Protein AF-A0A928KHP8-F1 (afdb_monomer_lite)

Sequence (93 aa):
MTELYNIFDAFFNALPEIENKMDAVAKKNGLDSSSALLLISIYGYPENKISANENSVKQLCGKGLAEYTEKGLIVTSRGAILAKSLELALKKL

pLDDT: mean 80.53, std 11.44, range [45.06, 94.31]

Structure (mmCIF, N/CA/C/O backbone):
data_AF-A0A928KHP8-F1
#
_entry.id   AF-A0A928KHP8-F1
#
loop_
_atom_site.group_PDB
_atom_site.id
_atom_site.type_symbol
_atom_site.label_atom_id
_atom_site.label_alt_id
_atom_site.label_comp_id
_atom_site.label_asym_id
_atom_site.label_entity_id
_atom_site.label_seq_id
_atom_site.pdbx_PDB_ins_code
_atom_site.Cartn_x
_atom_site.Cartn_y
_atom_site.Cartn_z
_atom_site.occupancy
_atom_site.B_iso_or_equiv
_atom_site.auth_seq_id
_atom_site.auth_comp_id
_atom_site.auth_asym_id
_atom_site.auth_atom_id
_atom_site.pdbx_PDB_model_num
ATOM 1 N N . MET A 1 1 ? 5.306 -26.903 -23.481 1.00 52.47 1 MET A N 1
ATOM 2 C CA . MET A 1 1 ? 6.151 -26.776 -22.267 1.00 52.47 1 MET A CA 1
ATOM 3 C C . MET A 1 1 ? 6.918 -25.450 -22.226 1.00 52.47 1 MET A C 1
ATOM 5 O O . MET A 1 1 ? 7.129 -24.942 -21.141 1.00 52.47 1 MET A O 1
ATOM 9 N N . THR A 1 2 ? 7.271 -24.856 -23.372 1.00 59.62 2 THR A N 1
ATOM 10 C CA . THR A 1 2 ? 8.060 -23.612 -23.505 1.00 59.62 2 THR A CA 1
ATOM 11 C C . THR A 1 2 ? 7.285 -22.309 -23.257 1.00 59.62 2 THR A C 1
ATOM 13 O O . THR A 1 2 ? 7.861 -21.341 -22.781 1.00 59.62 2 THR A O 1
ATOM 16 N N . GLU A 1 3 ? 5.977 -22.265 -23.521 1.00 54.19 3 GLU A N 1
ATOM 17 C CA . GLU A 1 3 ? 5.181 -21.033 -23.359 1.00 54.19 3 GLU A CA 1
ATOM 18 C C . GLU A 1 3 ? 4.991 -20.613 -21.900 1.00 54.19 3 GLU A C 1
ATOM 20 O O . GLU A 1 3 ? 5.014 -19.425 -21.599 1.00 54.19 3 GLU A O 1
ATOM 25 N N . LEU A 1 4 ? 4.854 -21.577 -20.982 1.00 45.06 4 LEU A N 1
ATOM 26 C CA . LEU A 1 4 ? 4.687 -21.277 -19.560 1.00 45.06 4 LEU A CA 1
ATOM 27 C C . LEU A 1 4 ? 5.940 -20.582 -19.008 1.00 45.06 4 LEU A C 1
ATOM 29 O O . LEU A 1 4 ? 5.830 -19.538 -18.378 1.00 45.06 4 LEU A O 1
ATOM 33 N N . TYR A 1 5 ? 7.127 -21.120 -19.309 1.00 54.28 5 TYR A N 1
ATOM 34 C CA . TYR A 1 5 ? 8.403 -20.525 -18.904 1.00 54.28 5 TYR A CA 1
ATOM 35 C C . TYR A 1 5 ? 8.614 -19.137 -19.510 1.00 54.28 5 TYR A C 1
ATOM 37 O O . TYR A 1 5 ? 9.046 -18.244 -18.798 1.00 54.28 5 TYR A O 1
ATOM 45 N N . ASN A 1 6 ? 8.205 -18.912 -20.760 1.00 58.94 6 ASN A N 1
ATOM 46 C CA . ASN A 1 6 ? 8.296 -17.587 -21.378 1.00 58.94 6 ASN A CA 1
ATOM 47 C C . ASN A 1 6 ? 7.385 -16.547 -20.698 1.00 58.94 6 ASN A C 1
ATOM 49 O O . ASN A 1 6 ? 7.755 -15.378 -20.612 1.00 58.94 6 ASN A O 1
ATOM 53 N N . ILE A 1 7 ? 6.213 -16.954 -20.192 1.00 63.09 7 ILE A N 1
ATOM 54 C CA . ILE A 1 7 ? 5.326 -16.073 -19.412 1.00 63.09 7 ILE A CA 1
ATOM 55 C C . ILE A 1 7 ? 5.935 -15.781 -18.033 1.00 63.09 7 ILE A C 1
ATOM 57 O O . ILE A 1 7 ? 5.907 -14.632 -17.591 1.00 63.09 7 ILE A O 1
ATOM 61 N N . PHE A 1 8 ? 6.521 -16.785 -17.371 1.00 61.22 8 PHE A N 1
ATOM 62 C CA . PHE A 1 8 ? 7.225 -16.577 -16.103 1.00 61.22 8 PHE A CA 1
ATOM 63 C C . PHE A 1 8 ? 8.455 -15.679 -16.276 1.00 61.22 8 PHE A C 1
ATOM 65 O O . PHE A 1 8 ? 8.611 -14.736 -15.508 1.00 61.22 8 PHE A O 1
ATOM 72 N N . ASP A 1 9 ? 9.271 -15.894 -17.305 1.00 67.62 9 ASP A N 1
ATOM 73 C CA . ASP A 1 9 ? 10.441 -15.063 -17.596 1.00 67.62 9 ASP A CA 1
ATOM 74 C C . ASP A 1 9 ? 10.037 -13.629 -17.941 1.00 67.62 9 ASP A C 1
ATOM 76 O O . ASP A 1 9 ? 10.642 -12.685 -17.443 1.00 67.62 9 ASP A O 1
ATOM 80 N N . ALA A 1 10 ? 8.982 -13.425 -18.736 1.00 65.31 10 ALA A N 1
ATOM 81 C CA . ALA A 1 10 ? 8.462 -12.085 -19.005 1.00 65.31 10 ALA A CA 1
ATOM 82 C C . ALA A 1 10 ? 7.986 -11.386 -17.718 1.00 65.31 10 ALA A C 1
ATOM 84 O O . ALA A 1 10 ? 8.256 -10.201 -17.525 1.00 65.31 10 ALA A O 1
ATOM 85 N N . PHE A 1 11 ? 7.342 -12.123 -16.807 1.00 63.94 11 PHE A N 1
ATOM 86 C CA . PHE A 1 11 ? 6.918 -11.604 -15.507 1.00 63.94 11 PHE A CA 1
ATOM 87 C C . PHE A 1 11 ? 8.113 -11.254 -14.603 1.00 63.94 11 PHE A C 1
ATOM 89 O O . PHE A 1 11 ? 8.162 -10.154 -14.052 1.00 63.94 11 PHE A O 1
ATOM 96 N N . PHE A 1 12 ? 9.111 -12.137 -14.493 1.00 68.56 12 PHE A N 1
ATOM 97 C CA . PHE A 1 12 ? 10.326 -11.891 -13.706 1.00 68.56 12 PHE A CA 1
ATOM 98 C C . PHE A 1 12 ? 11.214 -10.791 -14.294 1.00 68.56 12 PHE A C 1
ATOM 100 O O . PHE A 1 12 ? 11.847 -10.064 -13.535 1.00 68.56 12 PHE A O 1
ATOM 107 N N . ASN A 1 13 ? 11.216 -10.608 -15.614 1.00 72.94 13 ASN A N 1
ATOM 108 C CA . ASN A 1 13 ? 11.934 -9.514 -16.268 1.00 72.94 13 ASN A CA 1
ATOM 109 C C . ASN A 1 13 ? 11.223 -8.160 -16.107 1.00 72.94 13 ASN A C 1
ATOM 111 O O . ASN A 1 13 ? 11.889 -7.127 -16.074 1.00 72.94 13 ASN A O 1
ATOM 115 N N . ALA A 1 14 ? 9.892 -8.150 -15.972 1.00 70.06 14 ALA A N 1
ATOM 116 C CA . ALA A 1 14 ? 9.113 -6.936 -15.720 1.00 70.06 14 ALA A CA 1
ATOM 117 C C . ALA A 1 14 ? 9.088 -6.530 -14.232 1.00 70.06 14 ALA A C 1
ATOM 119 O O . ALA A 1 14 ? 8.911 -5.350 -13.919 1.00 70.06 14 ALA A O 1
ATOM 120 N N . LEU A 1 15 ? 9.292 -7.483 -13.311 1.00 70.75 15 LEU A N 1
ATOM 121 C CA . LEU A 1 15 ? 9.284 -7.253 -11.860 1.00 70.75 15 LEU A CA 1
ATOM 122 C C . LEU A 1 15 ? 10.228 -6.121 -11.407 1.00 70.75 15 LEU A C 1
ATOM 124 O O . LEU A 1 15 ? 9.761 -5.246 -10.683 1.00 70.75 15 LEU A O 1
ATOM 128 N N . PRO A 1 16 ? 11.494 -6.040 -11.859 1.00 75.44 16 PRO A N 1
ATOM 129 C CA . PRO A 1 16 ? 12.385 -4.943 -11.485 1.00 75.44 16 PRO A CA 1
ATOM 130 C C . PRO A 1 16 ? 11.890 -3.564 -11.938 1.00 75.44 16 PRO A C 1
ATOM 132 O O . PRO A 1 16 ? 12.103 -2.568 -11.248 1.00 75.44 16 PRO A O 1
ATOM 135 N N . GLU A 1 17 ? 11.230 -3.463 -13.096 1.00 75.50 17 GLU A N 1
ATOM 136 C CA . GLU A 1 17 ? 10.684 -2.186 -13.573 1.00 75.50 17 GLU A CA 1
ATOM 137 C C . GLU A 1 17 ? 9.448 -1.770 -12.759 1.00 75.50 17 GLU A C 1
ATOM 139 O O . GLU A 1 17 ? 9.309 -0.601 -12.379 1.00 75.50 17 GLU A O 1
ATOM 144 N N . ILE A 1 18 ? 8.597 -2.748 -12.434 1.00 73.38 18 ILE A N 1
ATOM 145 C CA . ILE A 1 18 ? 7.455 -2.610 -11.523 1.00 73.38 18 ILE A CA 1
ATOM 146 C C . ILE A 1 18 ? 7.927 -2.136 -10.142 1.00 73.38 18 ILE A C 1
ATOM 148 O O . ILE A 1 18 ? 7.422 -1.134 -9.627 1.00 73.38 18 ILE A O 1
ATOM 152 N N . GLU A 1 19 ? 8.928 -2.807 -9.570 1.00 73.81 19 GLU A N 1
ATOM 153 C CA . GLU A 1 19 ? 9.514 -2.469 -8.274 1.00 73.81 19 GLU A CA 1
ATOM 154 C C . GLU A 1 19 ? 10.134 -1.073 -8.293 1.00 73.81 19 GLU A C 1
ATOM 156 O O . GLU A 1 19 ? 9.828 -0.276 -7.415 1.00 73.81 19 GLU A O 1
ATOM 161 N N . ASN A 1 20 ? 10.912 -0.713 -9.317 1.00 78.94 20 ASN A N 1
ATOM 162 C CA . ASN A 1 20 ? 11.541 0.609 -9.402 1.00 78.94 20 ASN A CA 1
ATOM 163 C C . ASN A 1 20 ? 10.521 1.758 -9.458 1.00 78.94 20 ASN A C 1
ATOM 165 O O . ASN A 1 20 ? 10.682 2.771 -8.766 1.00 78.94 20 ASN A O 1
ATOM 169 N N . LYS A 1 21 ? 9.456 1.627 -10.263 1.00 75.06 21 LYS A N 1
ATOM 170 C CA . LYS A 1 21 ? 8.416 2.668 -10.351 1.00 75.06 21 LYS A CA 1
ATOM 171 C C . LYS A 1 21 ? 7.595 2.750 -9.066 1.00 75.06 21 LYS A C 1
ATOM 173 O O . LYS A 1 21 ? 7.280 3.853 -8.612 1.00 75.06 21 LYS A O 1
ATOM 178 N N . MET A 1 22 ? 7.283 1.608 -8.457 1.00 77.69 22 MET A N 1
ATOM 179 C CA . MET A 1 22 ? 6.581 1.559 -7.178 1.00 77.69 22 MET A CA 1
ATOM 180 C C . MET A 1 22 ? 7.433 2.148 -6.047 1.00 77.69 22 MET A C 1
ATOM 182 O O . MET A 1 22 ? 6.930 2.968 -5.281 1.00 77.69 22 MET A O 1
ATOM 186 N N . ASP A 1 23 ? 8.718 1.804 -5.977 1.00 80.94 23 ASP A N 1
ATOM 187 C CA . ASP A 1 23 ? 9.649 2.253 -4.943 1.00 80.94 23 ASP A CA 1
ATOM 188 C C . ASP A 1 23 ? 9.886 3.769 -5.022 1.00 80.94 23 ASP A C 1
ATOM 190 O O . ASP A 1 23 ? 9.926 4.445 -3.995 1.00 80.94 23 ASP A O 1
ATOM 194 N N . ALA A 1 24 ? 9.919 4.351 -6.227 1.00 79.62 24 ALA A N 1
ATOM 195 C CA . ALA A 1 24 ? 9.990 5.803 -6.406 1.00 79.62 24 ALA A CA 1
ATOM 196 C C . ALA A 1 24 ? 8.776 6.536 -5.795 1.00 79.62 24 ALA A C 1
ATOM 198 O O . ALA A 1 24 ? 8.928 7.560 -5.118 1.00 79.62 24 ALA A O 1
ATOM 199 N N . VAL A 1 25 ? 7.563 6.012 -5.998 1.00 76.62 25 VAL A N 1
ATOM 200 C CA . VAL A 1 25 ? 6.329 6.591 -5.437 1.00 76.62 25 VAL A CA 1
ATOM 201 C C . VAL A 1 25 ? 6.213 6.295 -3.936 1.00 76.62 25 VAL A C 1
ATOM 203 O O . VAL A 1 25 ? 5.809 7.175 -3.168 1.00 76.62 25 VAL A O 1
ATOM 206 N N . ALA A 1 26 ? 6.612 5.099 -3.500 1.00 81.88 26 ALA A N 1
ATOM 207 C CA . ALA A 1 26 ? 6.619 4.677 -2.102 1.00 81.88 26 ALA A CA 1
ATOM 208 C C . ALA A 1 26 ? 7.581 5.532 -1.265 1.00 81.88 26 ALA A C 1
ATOM 210 O O . ALA A 1 26 ? 7.150 6.164 -0.295 1.00 81.88 26 ALA A O 1
ATOM 211 N N . LYS A 1 27 ? 8.842 5.672 -1.699 1.00 84.31 27 LYS A N 1
ATOM 212 C CA . LYS A 1 27 ? 9.868 6.486 -1.027 1.00 84.31 27 LYS A CA 1
ATOM 213 C C . LYS A 1 27 ? 9.469 7.948 -0.903 1.00 84.31 27 LYS A C 1
ATOM 215 O O . LYS A 1 27 ? 9.670 8.540 0.155 1.00 84.31 27 LYS A O 1
ATOM 220 N N . LYS A 1 28 ? 8.825 8.524 -1.925 1.00 84.19 28 LYS A N 1
ATOM 221 C CA . LYS A 1 28 ? 8.297 9.900 -1.858 1.00 84.19 28 LYS A CA 1
ATOM 222 C C . LYS A 1 28 ? 7.261 10.085 -0.738 1.00 84.19 28 LYS A C 1
ATOM 224 O O . LYS A 1 28 ? 7.123 11.181 -0.206 1.00 84.19 28 LYS A O 1
ATOM 229 N N . ASN A 1 29 ? 6.564 9.015 -0.357 1.00 79.75 29 ASN A N 1
ATOM 230 C CA . ASN A 1 29 ? 5.604 8.986 0.750 1.00 79.75 29 ASN A CA 1
ATOM 231 C C . ASN A 1 29 ? 6.199 8.361 2.037 1.00 79.75 29 ASN A C 1
ATOM 233 O O . ASN A 1 29 ? 5.506 8.153 3.042 1.00 79.75 29 ASN A O 1
ATOM 237 N N . GLY A 1 30 ? 7.509 8.094 2.030 1.00 84.62 30 GLY A N 1
ATOM 238 C CA . GLY A 1 30 ? 8.264 7.478 3.116 1.00 84.62 30 GLY A CA 1
ATOM 239 C C . GLY A 1 30 ? 7.829 6.049 3.434 1.00 84.62 30 GLY A C 1
ATOM 240 O O . GLY A 1 30 ? 7.881 5.677 4.603 1.00 84.62 30 GLY A O 1
ATOM 241 N N . LEU A 1 31 ? 7.327 5.311 2.444 1.00 86.94 31 LEU A N 1
ATOM 242 C CA . LEU A 1 31 ? 7.024 3.885 2.538 1.00 86.94 31 LEU A CA 1
ATOM 243 C C . LEU A 1 31 ? 8.160 3.064 1.933 1.00 86.94 31 LEU A C 1
ATOM 245 O O . LEU A 1 31 ? 8.757 3.472 0.936 1.00 86.94 31 LEU A O 1
ATOM 249 N N . ASP A 1 32 ? 8.408 1.895 2.514 1.00 86.94 32 ASP A N 1
ATOM 250 C CA . ASP A 1 32 ? 9.161 0.845 1.831 1.00 86.94 32 ASP A CA 1
ATOM 251 C C . ASP A 1 32 ? 8.276 0.096 0.821 1.00 86.94 32 ASP A C 1
ATOM 253 O O . ASP A 1 32 ? 7.042 0.156 0.864 1.00 86.94 32 ASP A O 1
ATOM 257 N N . SER A 1 33 ? 8.922 -0.609 -0.109 1.00 82.12 33 SER A N 1
ATOM 258 C CA . SER A 1 33 ? 8.248 -1.362 -1.172 1.00 82.12 33 SER A CA 1
ATOM 259 C C . SER A 1 33 ? 7.240 -2.387 -0.630 1.00 82.12 33 SER A C 1
ATOM 261 O O . SER A 1 33 ? 6.129 -2.488 -1.148 1.00 82.12 33 SER A O 1
ATOM 263 N N . SER A 1 34 ? 7.566 -3.085 0.463 1.00 84.75 34 SER A N 1
ATOM 264 C CA . SER A 1 34 ? 6.671 -4.066 1.098 1.00 84.75 34 SER A CA 1
ATOM 265 C C . SER A 1 34 ? 5.396 -3.422 1.646 1.00 84.75 34 SER A C 1
ATOM 267 O O . SER A 1 34 ? 4.300 -3.961 1.495 1.00 84.75 34 SER A O 1
ATOM 269 N N . SER A 1 35 ? 5.518 -2.244 2.251 1.00 89.25 35 SER A N 1
ATOM 270 C CA . SER A 1 35 ? 4.387 -1.493 2.795 1.00 89.25 35 SER A CA 1
ATOM 271 C C . SER A 1 35 ? 3.536 -0.867 1.694 1.00 89.25 35 SER A C 1
ATOM 273 O O . SER A 1 35 ? 2.312 -0.829 1.818 1.00 89.25 35 SER A O 1
ATOM 275 N N . ALA A 1 36 ? 4.148 -0.439 0.587 1.00 88.06 36 ALA A N 1
ATOM 276 C CA . ALA A 1 36 ? 3.421 0.006 -0.598 1.00 88.06 36 ALA A CA 1
ATOM 277 C C . ALA A 1 36 ? 2.617 -1.137 -1.247 1.00 88.06 36 ALA A C 1
ATOM 279 O O . ALA A 1 36 ? 1.437 -0.950 -1.549 1.00 88.06 36 ALA A O 1
ATOM 280 N N . LEU A 1 37 ? 3.206 -2.331 -1.383 1.00 85.81 37 LEU A N 1
ATOM 281 C CA . LEU A 1 37 ? 2.504 -3.529 -1.866 1.00 85.81 37 LEU A CA 1
ATOM 282 C C . LEU A 1 37 ? 1.355 -3.925 -0.948 1.00 85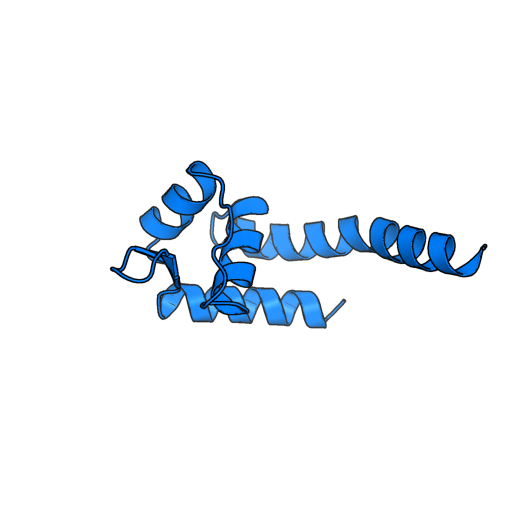.81 37 LEU A C 1
ATOM 284 O O . LEU A 1 37 ? 0.255 -4.218 -1.422 1.00 85.81 37 LEU A O 1
ATOM 288 N N . LEU A 1 38 ? 1.588 -3.905 0.365 1.00 88.31 38 LEU A N 1
ATOM 289 C CA . LEU A 1 38 ? 0.556 -4.200 1.349 1.00 88.31 38 LEU A CA 1
ATOM 290 C C . LEU A 1 38 ? -0.614 -3.212 1.235 1.00 88.31 38 LEU A C 1
ATOM 292 O O . LEU A 1 38 ? -1.769 -3.631 1.224 1.00 88.31 38 LEU A O 1
ATOM 296 N N . LEU A 1 39 ? -0.324 -1.917 1.079 1.00 89.69 39 LEU A N 1
ATOM 297 C CA . LEU A 1 39 ? -1.339 -0.880 0.904 1.00 89.69 39 LEU A CA 1
ATOM 298 C C . LEU A 1 39 ? -2.197 -1.113 -0.350 1.00 89.69 39 LEU A C 1
ATOM 300 O O . LEU A 1 39 ? -3.421 -1.031 -0.268 1.00 89.69 39 LEU A O 1
ATOM 304 N N . ILE A 1 40 ? -1.575 -1.436 -1.489 1.00 88.88 40 ILE A N 1
ATOM 305 C CA . ILE A 1 40 ? -2.292 -1.767 -2.734 1.00 88.88 40 ILE A CA 1
ATOM 306 C C . ILE A 1 40 ? -3.124 -3.041 -2.551 1.00 88.88 40 ILE A C 1
ATOM 308 O O . ILE A 1 40 ? -4.263 -3.101 -3.006 1.00 88.88 40 ILE A O 1
ATOM 312 N N . SER A 1 41 ? -2.578 -4.041 -1.859 1.00 87.38 41 SER A N 1
ATOM 313 C CA . SER A 1 41 ? -3.239 -5.332 -1.653 1.00 87.38 41 SER A CA 1
ATOM 314 C C . SER A 1 41 ? -4.516 -5.188 -0.827 1.00 87.38 41 SER A C 1
ATOM 316 O O . SER A 1 41 ? -5.560 -5.689 -1.237 1.00 87.38 41 SER A O 1
ATOM 318 N N . ILE A 1 42 ? -4.467 -4.462 0.296 1.00 89.06 42 ILE A N 1
ATOM 319 C CA . ILE A 1 42 ? -5.649 -4.241 1.148 1.00 89.06 42 ILE A CA 1
ATOM 320 C C . ILE A 1 42 ? -6.657 -3.331 0.433 1.00 89.06 42 ILE A C 1
ATOM 322 O O . ILE A 1 42 ? -7.862 -3.527 0.557 1.00 89.06 42 ILE A O 1
ATOM 326 N N . TYR A 1 43 ? -6.180 -2.355 -0.347 1.00 89.69 43 TYR A N 1
ATOM 327 C CA . TYR A 1 43 ? -7.047 -1.479 -1.136 1.00 89.69 43 TYR A CA 1
ATOM 328 C C . TYR A 1 43 ? -7.804 -2.236 -2.239 1.00 89.69 43 TYR A C 1
ATOM 330 O O . TYR A 1 43 ? -9.002 -2.024 -2.412 1.00 89.69 43 TYR A O 1
ATOM 338 N N . GLY A 1 44 ? -7.118 -3.115 -2.975 1.00 85.81 44 GLY A N 1
ATOM 339 C CA . GLY A 1 44 ? -7.708 -3.892 -4.069 1.00 85.81 44 GLY A CA 1
ATOM 340 C C . GLY A 1 44 ? -8.537 -5.091 -3.603 1.00 85.81 44 GLY A C 1
ATOM 341 O O . GLY A 1 44 ? -9.474 -5.485 -4.293 1.00 85.81 44 GLY A O 1
ATOM 342 N N . TYR A 1 45 ? -8.216 -5.653 -2.433 1.00 85.06 45 TYR A N 1
ATOM 343 C CA . TYR A 1 45 ? -8.850 -6.859 -1.895 1.00 85.06 45 TYR A CA 1
ATOM 344 C C . TYR A 1 45 ? -9.164 -6.718 -0.394 1.00 85.06 45 TYR A C 1
ATOM 346 O O . TYR A 1 45 ? -8.588 -7.435 0.428 1.00 85.06 45 TYR A O 1
ATOM 354 N N . PRO A 1 46 ? -10.091 -5.824 -0.009 1.00 78.19 46 PRO A N 1
ATOM 355 C CA . PRO A 1 46 ? -10.361 -5.495 1.395 1.00 78.19 46 PRO A CA 1
ATOM 356 C C . PRO A 1 46 ? -10.958 -6.651 2.211 1.00 78.19 46 PRO A C 1
ATOM 358 O O . PRO A 1 46 ? -10.886 -6.636 3.435 1.00 78.19 46 PRO A O 1
ATOM 361 N N . GLU A 1 47 ? -11.541 -7.658 1.555 1.00 75.12 47 GLU A N 1
ATOM 362 C CA . GLU A 1 47 ? -12.110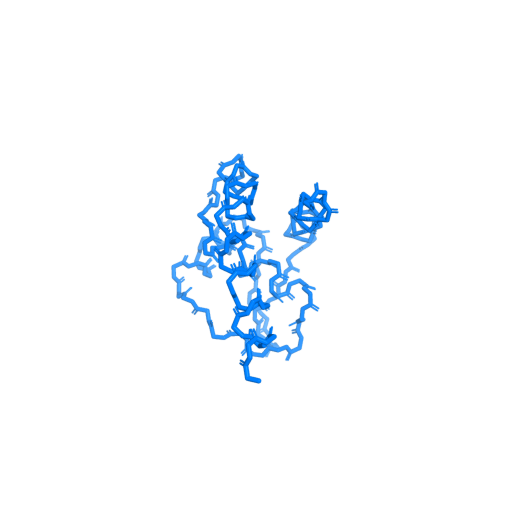 -8.839 2.222 1.00 75.12 47 GLU A CA 1
ATOM 363 C C . GLU A 1 47 ? -11.088 -9.969 2.428 1.00 75.12 47 GLU A C 1
ATOM 365 O O . GLU A 1 47 ? -11.346 -10.925 3.164 1.00 75.12 47 GLU A O 1
ATOM 370 N N . ASN A 1 48 ? -9.906 -9.865 1.813 1.00 75.12 48 ASN A N 1
ATOM 371 C CA . ASN A 1 48 ? -8.881 -10.887 1.939 1.00 75.12 48 ASN A CA 1
ATOM 372 C C . ASN A 1 48 ? -8.088 -10.695 3.233 1.00 75.12 48 ASN A C 1
ATOM 374 O O . ASN A 1 48 ? -7.526 -9.633 3.501 1.00 75.12 48 ASN A O 1
ATOM 378 N N . LYS A 1 49 ? -7.956 -11.777 4.010 1.00 70.00 49 LYS A N 1
ATOM 379 C CA . LYS A 1 49 ? -6.995 -11.844 5.116 1.00 70.00 49 LYS A CA 1
ATOM 380 C C . LYS A 1 49 ? -5.582 -11.901 4.543 1.00 70.00 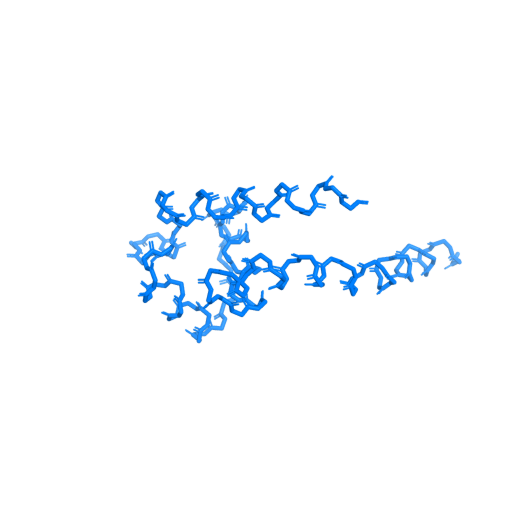49 LYS A C 1
ATOM 382 O O . LYS A 1 49 ? -5.035 -12.977 4.309 1.00 70.00 49 LYS A O 1
ATOM 387 N N . ILE A 1 50 ? -5.007 -10.734 4.284 1.00 71.44 50 ILE A N 1
ATOM 388 C CA . ILE A 1 50 ? -3.639 -10.616 3.785 1.00 71.44 50 ILE A CA 1
ATOM 389 C C . ILE A 1 50 ? -2.687 -10.905 4.946 1.00 71.44 50 ILE A C 1
ATOM 391 O O . ILE A 1 50 ? -2.695 -10.206 5.960 1.00 71.44 50 ILE A O 1
ATOM 395 N N . SER A 1 51 ? -1.865 -11.947 4.801 1.00 69.81 51 SER A N 1
ATOM 396 C CA . SER A 1 51 ? -0.735 -12.172 5.701 1.00 69.81 51 SER A CA 1
ATOM 397 C C . SER A 1 51 ? 0.267 -11.042 5.484 1.00 69.81 51 SER A C 1
ATOM 399 O O . SER A 1 51 ? 0.874 -10.929 4.420 1.00 69.81 51 SER A O 1
ATOM 401 N N . ALA A 1 52 ? 0.369 -10.156 6.467 1.00 74.75 52 ALA A N 1
ATOM 402 C CA . ALA A 1 52 ? 1.161 -8.945 6.383 1.00 74.75 52 ALA A CA 1
ATOM 403 C C . ALA A 1 52 ? 2.273 -8.971 7.428 1.00 74.75 52 ALA A C 1
ATOM 405 O O . ALA A 1 52 ? 2.045 -9.327 8.584 1.00 74.75 52 ALA A O 1
ATOM 406 N N . ASN A 1 53 ? 3.473 -8.551 7.032 1.00 83.38 53 ASN A N 1
ATOM 407 C CA . ASN A 1 53 ? 4.560 -8.326 7.977 1.00 83.38 53 ASN A CA 1
ATOM 408 C C . ASN A 1 53 ? 4.151 -7.222 8.970 1.00 83.38 53 ASN A C 1
ATOM 410 O O . ASN A 1 53 ? 3.730 -6.139 8.552 1.00 83.38 53 ASN A O 1
ATOM 414 N N . GLU A 1 54 ? 4.319 -7.469 10.273 1.00 87.25 54 GLU A N 1
ATOM 415 C CA . GLU A 1 54 ? 4.015 -6.496 11.327 1.00 87.25 54 GLU A CA 1
ATOM 416 C C 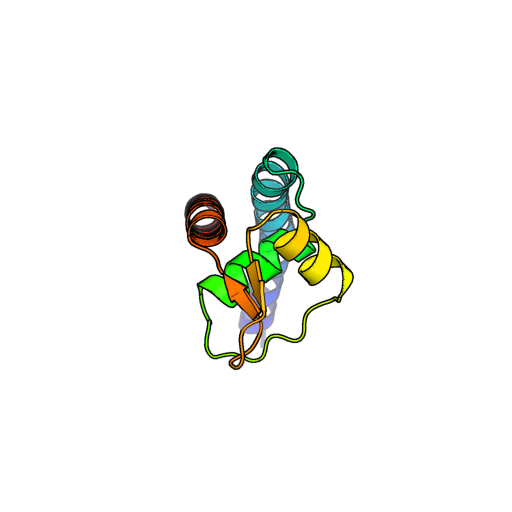. GLU A 1 54 ? 4.679 -5.135 11.101 1.00 87.25 54 GLU A C 1
ATOM 418 O O . GLU A 1 54 ? 4.080 -4.108 11.416 1.00 87.25 54 GLU A O 1
ATOM 423 N N . ASN A 1 55 ? 5.896 -5.107 10.550 1.00 89.12 55 ASN A N 1
ATOM 424 C CA . ASN A 1 55 ? 6.612 -3.861 10.280 1.00 89.12 55 ASN A CA 1
ATOM 425 C C . ASN A 1 55 ? 5.884 -3.009 9.237 1.00 89.12 55 ASN A C 1
ATOM 427 O O . ASN A 1 55 ? 5.731 -1.802 9.428 1.00 89.12 55 ASN A O 1
ATOM 431 N N . SER A 1 56 ? 5.370 -3.640 8.180 1.00 89.88 56 SER A N 1
ATOM 432 C CA . SER A 1 56 ? 4.609 -2.950 7.141 1.00 89.88 56 SER A CA 1
ATOM 433 C C . SER A 1 56 ? 3.269 -2.452 7.667 1.00 89.88 56 SER A C 1
ATOM 435 O O . SER A 1 56 ? 2.888 -1.312 7.411 1.00 89.88 56 SER A O 1
ATOM 437 N N . VAL A 1 57 ? 2.586 -3.253 8.490 1.00 90.31 57 VAL A N 1
ATOM 438 C CA . VAL A 1 57 ? 1.345 -2.811 9.138 1.00 90.31 57 VAL A CA 1
ATOM 439 C C . VAL A 1 57 ? 1.601 -1.626 10.071 1.00 90.31 57 VAL A C 1
ATOM 441 O O . VAL A 1 57 ? 0.903 -0.617 9.989 1.00 90.31 57 VAL A O 1
ATOM 444 N N . LYS A 1 58 ? 2.634 -1.703 10.921 1.00 91.75 58 LYS A N 1
ATOM 445 C CA . LYS A 1 58 ? 3.030 -0.607 11.820 1.00 91.75 58 LYS A CA 1
ATOM 446 C C . LYS A 1 58 ? 3.364 0.662 11.038 1.00 91.75 58 LYS A C 1
ATOM 448 O O . LYS A 1 58 ? 2.949 1.743 11.450 1.00 91.75 58 LYS A O 1
ATOM 453 N N . GLN A 1 59 ? 4.055 0.550 9.903 1.00 92.50 59 GLN A N 1
ATOM 454 C CA . GLN A 1 59 ? 4.389 1.699 9.061 1.00 92.50 59 GLN A CA 1
ATOM 455 C C . GLN A 1 59 ? 3.139 2.333 8.426 1.00 92.50 59 GLN A C 1
ATOM 457 O O . GLN A 1 59 ? 3.008 3.560 8.441 1.00 92.50 59 GLN A O 1
ATOM 462 N N . LEU A 1 60 ? 2.202 1.526 7.913 1.00 92.94 60 LEU A N 1
ATOM 463 C CA . LEU A 1 60 ? 0.951 2.022 7.329 1.00 92.94 60 LEU A CA 1
ATOM 464 C C . LEU A 1 60 ? 0.049 2.686 8.375 1.00 92.94 60 LEU A C 1
ATOM 466 O O . LEU A 1 60 ? -0.430 3.801 8.147 1.00 92.94 60 LEU A O 1
ATOM 470 N N . CYS A 1 61 ? -0.129 2.050 9.534 1.00 92.44 61 CYS A N 1
ATOM 471 C CA . CYS A 1 61 ? -0.910 2.606 10.638 1.00 92.44 61 CYS A CA 1
ATOM 472 C C . CYS A 1 61 ? -0.255 3.864 11.218 1.00 92.44 61 CYS A C 1
ATOM 474 O O . CYS A 1 61 ? -0.922 4.880 11.400 1.00 92.44 61 CYS A O 1
ATOM 476 N N . GLY A 1 62 ? 1.067 3.852 11.420 1.00 93.00 62 GLY A N 1
ATOM 477 C CA . GLY A 1 62 ? 1.820 5.007 11.921 1.00 93.00 62 GLY A CA 1
ATOM 478 C C . GLY A 1 62 ? 1.760 6.231 11.001 1.00 93.00 62 GLY A C 1
ATOM 479 O O . GLY A 1 62 ? 1.929 7.359 11.457 1.00 93.00 62 GLY A O 1
ATOM 480 N N . LYS A 1 63 ? 1.472 6.033 9.709 1.00 91.81 63 LYS A N 1
ATOM 481 C CA . LYS A 1 63 ? 1.265 7.111 8.727 1.00 91.81 63 LYS A CA 1
ATOM 482 C C . LYS A 1 63 ? -0.207 7.475 8.510 1.00 91.81 63 LYS A C 1
ATOM 484 O O . LYS A 1 63 ? -0.494 8.347 7.685 1.00 91.81 63 LYS A O 1
ATOM 489 N N . GLY A 1 64 ? -1.132 6.822 9.214 1.00 93.31 64 GLY A N 1
ATOM 490 C CA . GLY A 1 64 ? -2.574 7.003 9.036 1.00 93.31 64 GLY A CA 1
ATO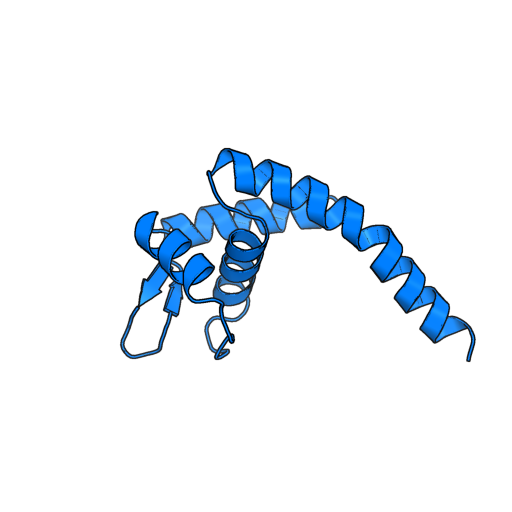M 491 C C . GLY A 1 64 ? -3.068 6.578 7.651 1.00 93.31 64 GLY A C 1
ATOM 492 O O . GLY A 1 64 ? -4.020 7.162 7.135 1.00 93.31 64 GLY A O 1
ATOM 493 N N . LEU A 1 65 ? -2.389 5.620 7.012 1.00 93.81 65 LEU A N 1
ATOM 494 C CA . LEU A 1 65 ? -2.757 5.069 5.701 1.00 93.81 65 LEU A CA 1
ATOM 495 C C . LEU A 1 65 ? -3.624 3.812 5.835 1.00 93.81 65 LEU A C 1
ATOM 497 O O . LEU A 1 65 ? -4.409 3.509 4.942 1.00 93.81 65 LEU A O 1
ATOM 501 N N . ALA A 1 66 ? -3.505 3.105 6.953 1.00 93.00 66 ALA A N 1
ATOM 502 C CA . ALA A 1 66 ? -4.353 1.979 7.308 1.00 93.00 66 ALA A CA 1
ATOM 503 C C . ALA A 1 66 ? -4.738 2.062 8.788 1.00 93.00 66 ALA A C 1
ATOM 505 O O . ALA A 1 66 ? -4.086 2.763 9.562 1.00 93.00 66 ALA A O 1
ATOM 506 N N . GLU A 1 67 ? -5.787 1.350 9.175 1.00 93.00 67 GLU A N 1
ATOM 507 C CA . GLU A 1 67 ? -6.221 1.232 10.563 1.00 93.00 67 GLU A CA 1
ATOM 508 C C . GLU A 1 67 ? -6.828 -0.145 10.833 1.00 93.00 67 GLU A C 1
ATOM 510 O O . GLU A 1 67 ? -7.344 -0.807 9.931 1.00 93.00 67 GLU A O 1
ATOM 515 N N . TYR A 1 68 ? -6.743 -0.595 12.083 1.00 89.44 68 TYR A N 1
ATOM 516 C CA . TYR A 1 68 ? -7.382 -1.835 12.503 1.00 89.44 68 TYR A CA 1
ATOM 517 C C . TYR A 1 68 ? -8.831 -1.580 12.902 1.00 89.44 68 TYR A C 1
ATOM 519 O O . TYR A 1 68 ? -9.121 -0.715 13.724 1.00 89.44 68 TYR A O 1
ATOM 527 N N . THR A 1 69 ? -9.723 -2.400 12.357 1.00 85.62 69 THR A N 1
ATOM 528 C CA . THR A 1 69 ? -11.129 -2.489 12.755 1.00 85.62 69 THR A CA 1
ATOM 529 C C . THR A 1 69 ? -11.456 -3.902 13.217 1.00 85.62 69 THR A C 1
ATOM 531 O O . THR A 1 69 ? -10.648 -4.821 13.078 1.00 85.62 69 THR A O 1
ATOM 534 N N . GLU A 1 70 ? -12.682 -4.109 13.696 1.00 83.75 70 GLU A N 1
ATOM 535 C CA . GLU A 1 70 ? -13.209 -5.437 14.037 1.00 83.75 70 GLU A CA 1
ATOM 536 C C . GLU A 1 70 ? -13.168 -6.427 12.857 1.00 83.75 70 GLU A C 1
ATOM 538 O O . GLU A 1 70 ? -13.136 -7.638 13.060 1.00 83.75 70 GLU A O 1
ATOM 543 N N . LYS A 1 71 ? -13.125 -5.920 11.616 1.00 79.38 71 LYS A N 1
ATOM 544 C CA . LYS A 1 71 ? -13.040 -6.725 10.387 1.00 79.38 71 LYS A CA 1
ATOM 545 C C . LYS A 1 71 ? -11.603 -6.993 9.929 1.00 79.38 71 LYS A C 1
ATOM 547 O O . LYS A 1 71 ? -11.404 -7.733 8.969 1.00 79.38 71 LYS A O 1
ATOM 552 N N . GLY A 1 72 ? -10.610 -6.425 10.612 1.00 84.56 72 GLY A N 1
ATOM 553 C CA . GLY A 1 72 ? -9.199 -6.503 10.248 1.00 84.56 72 GLY A CA 1
ATOM 554 C C . GLY A 1 72 ? -8.623 -5.156 9.818 1.00 84.56 72 GLY A C 1
ATOM 555 O O . 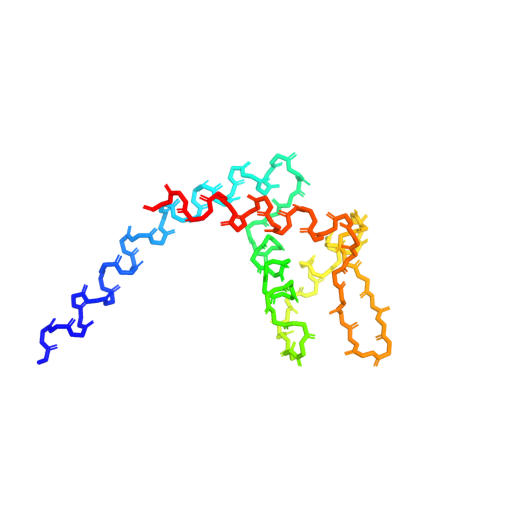GLY A 1 72 ? -9.165 -4.092 10.126 1.00 84.56 72 GLY A O 1
ATOM 556 N N . LEU A 1 73 ? -7.477 -5.215 9.143 1.00 87.88 73 LEU A N 1
ATOM 557 C CA . LEU A 1 73 ? -6.756 -4.043 8.661 1.00 87.88 73 LEU A CA 1
ATOM 558 C C . LEU A 1 73 ? -7.470 -3.465 7.433 1.00 87.88 73 LEU A C 1
ATOM 560 O O . LEU A 1 73 ? -7.611 -4.155 6.427 1.00 87.88 73 LEU A O 1
ATOM 564 N N . ILE A 1 74 ? -7.895 -2.206 7.510 1.00 90.00 74 ILE A N 1
ATOM 565 C CA . ILE A 1 74 ? -8.546 -1.486 6.410 1.00 90.00 74 ILE A CA 1
ATOM 566 C C . ILE A 1 74 ? -7.712 -0.279 5.988 1.00 90.00 74 ILE A C 1
ATOM 568 O O . ILE A 1 74 ? -6.909 0.246 6.759 1.00 90.00 74 ILE A O 1
ATOM 572 N N . VAL A 1 75 ? -7.912 0.180 4.755 1.00 92.56 75 VAL A N 1
ATOM 573 C CA . VAL A 1 75 ? -7.249 1.374 4.222 1.00 92.56 75 VAL A CA 1
ATOM 574 C C . VAL A 1 75 ? -8.058 2.625 4.579 1.00 92.56 75 VAL A C 1
ATOM 576 O O . VAL A 1 75 ? -9.268 2.663 4.366 1.00 92.56 75 VAL A O 1
ATOM 579 N N . THR A 1 76 ? -7.396 3.671 5.078 1.00 94.31 76 THR A N 1
ATOM 580 C CA . THR A 1 76 ? -8.048 4.966 5.349 1.00 94.31 76 THR A CA 1
ATOM 581 C C . THR A 1 76 ? -8.300 5.736 4.049 1.00 94.31 76 THR A C 1
ATOM 583 O O . THR A 1 76 ? -7.701 5.445 3.013 1.00 94.31 76 THR A O 1
ATOM 586 N N . SER A 1 77 ? -9.090 6.814 4.081 1.00 93.50 77 SER A N 1
ATOM 587 C CA . SER A 1 77 ? -9.271 7.690 2.908 1.00 93.50 77 SER A CA 1
ATOM 588 C C . SER A 1 77 ? -7.942 8.206 2.335 1.00 93.50 77 SER A C 1
ATOM 590 O O . SER A 1 77 ? -7.777 8.314 1.120 1.00 93.50 77 SER A O 1
ATOM 592 N N . ARG A 1 78 ? -6.960 8.487 3.201 1.00 92.00 78 ARG A N 1
ATOM 593 C CA . ARG A 1 78 ? -5.621 8.931 2.788 1.00 92.00 78 ARG A CA 1
ATOM 594 C C . ARG A 1 78 ? -4.815 7.790 2.172 1.00 92.00 78 ARG A C 1
ATOM 596 O O . ARG A 1 78 ? -4.159 7.993 1.150 1.00 92.00 78 ARG A O 1
ATOM 603 N N . GLY A 1 79 ? -4.892 6.601 2.766 1.00 93.31 79 GLY A N 1
ATOM 604 C CA . GLY A 1 79 ? -4.303 5.394 2.200 1.00 93.31 79 GLY A CA 1
ATOM 605 C C . GLY A 1 79 ? -4.868 5.062 0.825 1.00 93.31 79 GLY A C 1
ATOM 606 O O . GLY A 1 79 ? -4.101 4.735 -0.071 1.00 93.31 79 GLY A O 1
ATOM 607 N N . ALA A 1 80 ? -6.174 5.240 0.619 1.00 92.81 80 ALA A N 1
ATOM 608 C CA . ALA A 1 80 ? -6.845 4.956 -0.645 1.00 92.81 80 ALA A CA 1
ATOM 609 C C . ALA A 1 80 ? -6.363 5.876 -1.777 1.00 92.81 80 ALA A C 1
ATOM 611 O O . ALA A 1 80 ? -6.136 5.419 -2.896 1.00 92.81 80 ALA A O 1
ATOM 612 N N . ILE A 1 81 ? -6.143 7.165 -1.492 1.00 91.94 81 ILE A N 1
ATOM 613 C CA . ILE A 1 81 ? -5.574 8.114 -2.466 1.00 91.94 81 ILE A CA 1
ATOM 614 C C . ILE A 1 81 ? -4.160 7.685 -2.873 1.00 91.94 81 ILE A C 1
ATOM 616 O O . ILE A 1 81 ? -3.815 7.708 -4.059 1.00 91.94 81 ILE A O 1
ATOM 620 N N . LEU A 1 82 ? -3.340 7.278 -1.901 1.00 90.19 82 LEU A N 1
ATOM 621 C CA . LEU A 1 82 ? -1.983 6.817 -2.171 1.00 90.19 82 LEU A CA 1
ATOM 622 C C . LEU A 1 82 ? -1.977 5.478 -2.921 1.00 90.19 82 LEU A C 1
ATOM 624 O O . LEU A 1 82 ? -1.260 5.352 -3.909 1.00 90.19 82 LEU A O 1
ATOM 628 N N . ALA A 1 83 ? -2.817 4.524 -2.521 1.00 90.00 83 ALA A N 1
ATOM 629 C CA . ALA A 1 83 ? -2.993 3.243 -3.199 1.00 90.00 83 ALA A CA 1
ATOM 630 C C . ALA A 1 83 ? -3.403 3.443 -4.662 1.00 90.00 83 ALA A C 1
ATOM 632 O O . ALA A 1 83 ? -2.790 2.871 -5.555 1.00 90.00 83 ALA A O 1
ATOM 633 N N . LYS A 1 84 ? -4.356 4.344 -4.924 1.00 88.94 84 LYS A N 1
ATOM 634 C CA . LYS A 1 84 ? -4.779 4.703 -6.282 1.00 88.94 84 LYS A CA 1
ATOM 635 C C . LYS A 1 84 ? -3.669 5.387 -7.083 1.00 88.94 84 LYS A C 1
ATOM 637 O O . LYS A 1 84 ? -3.537 5.157 -8.280 1.00 88.94 84 LYS A O 1
ATOM 642 N N . SER A 1 85 ? -2.846 6.211 -6.436 1.00 85.31 85 SER A N 1
ATOM 643 C CA . SER A 1 85 ? -1.682 6.838 -7.081 1.00 85.31 85 SER A CA 1
ATOM 644 C C . SER A 1 85 ? -0.621 5.801 -7.464 1.00 85.31 85 SER A C 1
ATOM 646 O O . SER A 1 85 ? -0.036 5.893 -8.542 1.00 85.31 85 SER A O 1
ATOM 648 N N . LEU A 1 86 ? -0.407 4.799 -6.607 1.00 84.00 86 LEU A N 1
ATOM 649 C CA . LEU A 1 86 ? 0.471 3.660 -6.874 1.00 84.00 86 LEU A CA 1
ATOM 650 C C . LEU A 1 86 ? -0.093 2.769 -7.992 1.00 84.00 86 LEU A C 1
ATOM 652 O O . LEU A 1 86 ? 0.621 2.460 -8.939 1.00 84.00 86 LEU A O 1
ATOM 656 N N . GLU A 1 87 ? -1.385 2.435 -7.946 1.00 84.75 87 GLU A N 1
ATOM 657 C CA . GLU A 1 87 ? -2.086 1.682 -8.996 1.00 84.75 87 GLU A CA 1
ATOM 658 C C . GLU A 1 87 ? -1.964 2.374 -10.368 1.00 84.75 87 GLU A C 1
ATOM 660 O O . GLU A 1 87 ? -1.676 1.728 -11.376 1.00 84.75 87 GLU A O 1
ATOM 665 N N . LEU A 1 88 ? -2.125 3.703 -10.420 1.00 82.62 88 LEU A N 1
ATOM 666 C CA . LEU A 1 88 ? -1.957 4.491 -11.646 1.00 82.62 88 LEU A CA 1
ATOM 667 C C . LEU A 1 88 ? -0.510 4.520 -12.154 1.00 82.62 88 LEU A C 1
ATOM 669 O O . LEU A 1 88 ? -0.300 4.592 -13.365 1.00 82.62 88 LEU A O 1
ATOM 673 N N . ALA A 1 89 ? 0.479 4.487 -11.259 1.00 71.25 89 ALA A N 1
ATOM 674 C CA . ALA A 1 89 ? 1.885 4.387 -11.644 1.00 71.25 89 ALA A CA 1
ATOM 675 C C . ALA A 1 89 ? 2.200 3.012 -12.253 1.00 71.25 89 ALA A C 1
ATOM 677 O O . ALA A 1 89 ? 2.960 2.935 -13.216 1.00 71.25 89 ALA A O 1
ATOM 678 N N . LEU A 1 90 ? 1.561 1.956 -11.739 1.00 73.69 90 LEU A N 1
ATOM 679 C CA . LEU A 1 90 ? 1.707 0.592 -12.241 1.00 73.69 90 LEU A CA 1
ATOM 680 C C . LEU A 1 90 ? 1.033 0.380 -13.604 1.00 73.69 90 LEU A C 1
ATOM 682 O O . LEU A 1 90 ? 1.605 -0.278 -14.459 1.00 73.69 90 LEU A O 1
ATOM 686 N N . LYS A 1 91 ? -0.137 0.982 -13.861 1.00 71.94 91 LYS A N 1
ATOM 687 C CA . LYS A 1 91 ? -0.841 0.875 -15.163 1.00 71.94 91 LYS A CA 1
ATOM 688 C C . LYS A 1 91 ? -0.149 1.584 -16.337 1.00 71.94 91 LYS A C 1
ATOM 690 O O . LYS A 1 91 ? -0.618 1.478 -17.465 1.00 71.94 91 LYS A O 1
ATOM 695 N N . LYS A 1 92 ? 0.898 2.371 -16.074 1.00 60.66 92 LYS A N 1
ATOM 696 C CA . LYS A 1 92 ? 1.719 3.042 -17.099 1.00 60.66 92 LYS A CA 1
ATOM 697 C C . LYS A 1 92 ? 2.993 2.256 -17.458 1.00 60.66 92 LYS A C 1
ATOM 699 O O . LYS A 1 92 ? 3.850 2.803 -18.153 1.00 60.66 92 LYS A O 1
ATOM 704 N N . LEU A 1 93 ? 3.149 1.043 -16.926 1.00 55.62 93 LEU A N 1
ATOM 705 C CA . LEU A 1 93 ? 4.092 0.022 -17.396 1.00 55.62 93 LEU A CA 1
ATOM 706 C C . LEU A 1 93 ? 3.458 -0.745 -18.552 1.00 55.62 93 LEU A C 1
ATOM 708 O O . LEU A 1 93 ? 4.185 -0.969 -19.538 1.00 55.62 93 LEU A O 1
#

Secondary structure (DSSP, 8-state):
-HHHHHHHHHHHHHHHHHHHHHHHHHHHTT--HHHHHHHHHHHH-TTS-----HHHHHHHHHTTSEEEETTEEEE-HHHHHHHHHHHHHHTT-

Foldseek 3Di:
DPVVVVVVVVVVVCVVVLQVLLQVLQVVLPHHSLLLVVLLCCLVCVQDPDPHDPVSLCVCVVSQQWDQDPSGIHGDPNSNVSSVVSVVSNVVD

Radius of gyration: 14.54 Å; chains: 1; bounding box: 26×37×38 Å